Protein AF-A0A800IGL8-F1 (afdb_monomer)

Secondary structure (DSSP, 8-state):
---HHHHHHH-TT--HHHHHHH-GGGHHHHHHHHHHTTSSSSS--S-TTSTT--HHHHHHHHHHTTTEEEEEE-SSS-EEEEESTTPPPTTGGGS---GGGGSPPPP---GGGTTSTT-

Mean predicted aligned error: 9.69 Å

Sequence (119 aa):
MIDLLALIDQSPDASVAEFLLLKPGHLGIVSRIATMAQTQYGEIRANLLHKDVLPMHLLRCKLAFFGVSKFDPKSALWVRNTMFQGAPVLSDLKGEFNDDWYFPVAPVLPATLQ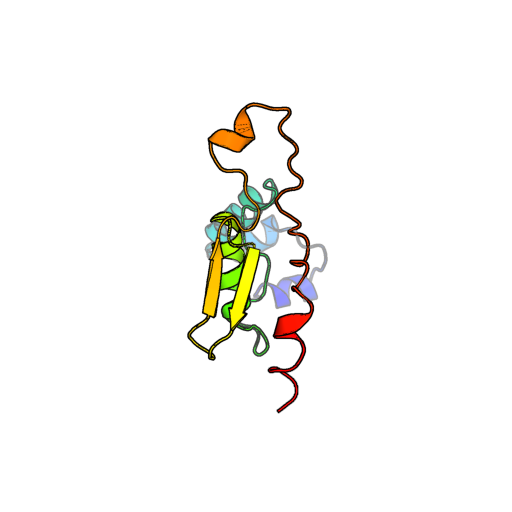AEEQE

Radius of gyration: 24.1 Å; Cα contacts (8 Å, |Δi|>4): 63; chains: 1; bounding box: 46×44×65 Å

Solvent-accessible surface area (backbone atoms only — not comparable to full-atom values): 7863 Å² total; per-residue (Å²): 132,86,50,74,66,59,43,39,76,76,35,76,84,62,47,71,66,62,50,36,73,80,39,58,89,46,48,68,61,52,53,50,51,61,62,35,68,81,43,98,74,66,64,86,90,67,72,81,82,45,92,85,57,58,71,64,57,60,52,49,58,60,40,41,79,70,40,38,79,45,77,48,78,76,52,100,89,41,67,46,73,40,60,54,55,59,53,77,54,83,81,60,66,76,56,86,87,72,89,60,30,83,64,63,75,81,81,84,74,62,81,83,64,70,75,71,78,81,118

Foldseek 3Di:
DQAPVNCCVVPVPDDPVNRCVVPVVCVVVVVQCVVQVVDPPSDDPDPCPDPPDQVVVVVVVVCVVVQWLDWDDPDSPDIDTDGQQQPDDPVRVPDDDDPCSSDDDDDDDDPVPPVPVPD

pLDDT: mean 84.08, std 12.44, range [32.53, 96.69]

Structure (mmCIF, N/CA/C/O backbone):
data_AF-A0A800IGL8-F1
#
_entry.id   AF-A0A800IGL8-F1
#
loop_
_atom_site.group_PDB
_atom_site.id
_atom_site.type_symbol
_atom_site.label_atom_id
_atom_site.label_alt_id
_atom_site.label_comp_id
_atom_site.label_asym_id
_atom_site.label_entity_id
_atom_site.label_seq_id
_atom_site.pdbx_PDB_ins_code
_atom_site.Cartn_x
_atom_site.Cartn_y
_atom_site.Cartn_z
_atom_site.occupancy
_atom_site.B_iso_or_equiv
_atom_site.auth_seq_id
_atom_site.auth_comp_id
_atom_site.auth_asym_id
_atom_site.auth_atom_id
_atom_site.pdbx_PDB_model_num
ATOM 1 N N . MET A 1 1 ? -14.839 -7.937 27.189 1.00 61.03 1 MET A N 1
ATOM 2 C CA . MET A 1 1 ? -14.397 -6.572 26.827 1.00 61.03 1 MET A CA 1
ATOM 3 C C . MET A 1 1 ? -14.780 -6.375 25.365 1.00 61.03 1 MET A C 1
ATOM 5 O O . MET A 1 1 ? -14.261 -7.128 24.560 1.00 61.03 1 MET A O 1
ATOM 9 N N . ILE A 1 2 ? -15.718 -5.479 25.036 1.00 76.12 2 ILE A N 1
ATOM 10 C CA . ILE A 1 2 ? -16.232 -5.291 23.658 1.00 76.12 2 ILE A CA 1
ATOM 11 C C . ILE A 1 2 ? -15.075 -4.841 22.759 1.00 76.12 2 ILE A C 1
ATOM 13 O O . ILE A 1 2 ? -14.382 -3.898 23.125 1.00 76.12 2 ILE A O 1
ATOM 17 N N . ASP A 1 3 ? -14.795 -5.538 21.662 1.00 88.50 3 ASP A N 1
ATOM 18 C CA . ASP A 1 3 ? -13.829 -5.123 20.637 1.00 88.50 3 ASP A CA 1
ATOM 19 C C . ASP A 1 3 ? -14.548 -4.476 19.438 1.00 88.50 3 ASP A C 1
ATOM 21 O O . ASP A 1 3 ? -15.751 -4.224 19.500 1.00 88.50 3 ASP A O 1
ATOM 25 N N . LEU A 1 4 ? -13.811 -4.132 18.375 1.00 90.88 4 LEU A N 1
ATOM 26 C CA . LEU A 1 4 ? -14.387 -3.449 17.211 1.00 90.88 4 LEU A CA 1
ATOM 27 C C . LEU A 1 4 ? -15.505 -4.270 16.549 1.00 90.88 4 LEU A C 1
ATOM 29 O O . LEU A 1 4 ? -16.524 -3.699 16.177 1.00 90.88 4 LEU A O 1
ATOM 33 N N . LEU A 1 5 ? -15.328 -5.589 16.429 1.00 92.38 5 LEU A N 1
ATOM 34 C CA . LEU A 1 5 ? -16.322 -6.468 15.809 1.00 92.38 5 LEU A CA 1
ATOM 35 C C . LEU A 1 5 ? -17.593 -6.516 16.656 1.00 92.38 5 LEU A C 1
ATOM 37 O O . LEU A 1 5 ? -18.682 -6.284 16.145 1.00 92.38 5 LEU A O 1
ATOM 41 N N . ALA A 1 6 ? -17.444 -6.701 17.968 1.00 93.12 6 ALA A N 1
ATOM 42 C CA . ALA A 1 6 ? -18.579 -6.714 18.882 1.00 93.12 6 ALA A CA 1
ATOM 43 C C . ALA A 1 6 ? -19.338 -5.372 18.927 1.00 93.12 6 ALA A C 1
ATOM 45 O O . ALA A 1 6 ? -20.544 -5.374 19.167 1.00 93.12 6 ALA A O 1
ATOM 46 N N . LEU A 1 7 ? -18.655 -4.236 18.723 1.00 93.62 7 LEU A N 1
ATOM 47 C CA . LEU A 1 7 ? -19.304 -2.925 18.625 1.00 93.62 7 LEU A CA 1
ATOM 48 C C . LEU A 1 7 ? -20.120 -2.797 17.333 1.00 93.62 7 LEU A C 1
ATOM 50 O O . LEU A 1 7 ? -21.263 -2.357 17.396 1.00 93.62 7 LEU A O 1
ATOM 54 N N . ILE A 1 8 ? -19.551 -3.201 16.193 1.00 94.50 8 ILE A N 1
ATOM 55 C CA . ILE A 1 8 ? -20.225 -3.147 14.887 1.00 94.50 8 ILE A CA 1
ATOM 56 C C . ILE A 1 8 ? -21.458 -4.061 14.869 1.00 94.50 8 ILE A C 1
ATOM 58 O O . ILE A 1 8 ? -22.497 -3.658 14.358 1.00 94.50 8 ILE A O 1
ATOM 62 N N . ASP A 1 9 ? -21.382 -5.249 15.475 1.00 95.31 9 ASP A N 1
ATOM 63 C CA . ASP A 1 9 ? -22.528 -6.167 15.564 1.00 95.31 9 ASP A CA 1
ATOM 64 C C . ASP A 1 9 ? -23.685 -5.589 16.399 1.00 95.31 9 ASP A C 1
ATOM 66 O O . ASP A 1 9 ? -24.854 -5.838 16.106 1.00 95.31 9 ASP A O 1
ATOM 70 N N . GLN A 1 10 ? -23.376 -4.824 17.452 1.00 93.94 10 GLN A N 1
ATOM 71 C CA . GLN A 1 10 ? -24.382 -4.222 18.337 1.00 93.94 10 GLN A CA 1
ATOM 72 C C . GLN A 1 10 ? -24.946 -2.912 17.788 1.00 93.94 10 GLN A C 1
ATOM 74 O O . GLN A 1 10 ? -26.125 -2.618 17.977 1.00 93.94 10 GLN A O 1
ATOM 79 N N . SER A 1 11 ? -24.098 -2.111 17.149 1.00 94.25 11 SER A N 1
ATOM 80 C CA . SER A 1 11 ? -24.443 -0.808 16.600 1.00 94.25 11 SER A CA 1
ATOM 81 C C . SER A 1 11 ? -23.685 -0.612 15.286 1.00 94.25 11 SER A C 1
ATOM 83 O O . SER A 1 11 ? -22.586 -0.052 15.289 1.00 94.25 11 SER A O 1
ATOM 85 N N . PRO A 1 12 ? -24.257 -1.061 14.155 1.00 93.31 12 PRO A N 1
ATOM 86 C CA . PRO A 1 12 ? -23.615 -0.966 12.842 1.00 93.31 12 PRO A CA 1
ATOM 87 C C . PRO A 1 12 ? -23.274 0.471 12.431 1.00 93.31 12 PRO A C 1
ATOM 89 O O . PRO A 1 12 ? -22.304 0.693 11.711 1.00 93.31 12 PRO A O 1
ATOM 92 N N . ASP A 1 13 ? -24.042 1.440 12.937 1.00 95.75 13 ASP A N 1
ATOM 93 C CA . ASP A 1 13 ? -23.867 2.873 12.683 1.00 95.75 13 ASP A CA 1
ATOM 94 C C . ASP A 1 13 ? -22.970 3.566 13.725 1.00 95.75 13 ASP A C 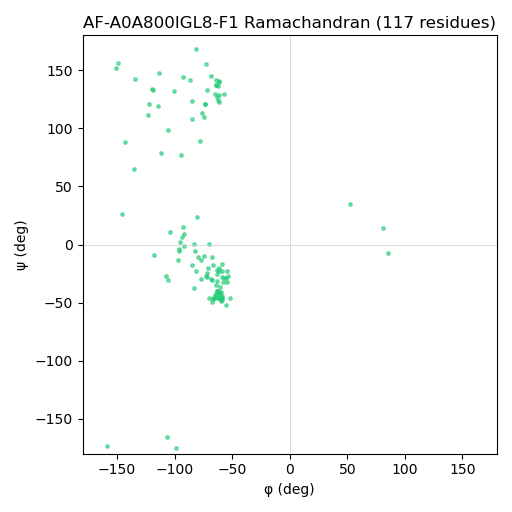1
ATOM 96 O O . ASP A 1 13 ? -22.885 4.795 13.752 1.00 95.75 13 ASP A O 1
ATOM 100 N N . ALA A 1 14 ? -22.308 2.801 14.604 1.00 95.12 14 ALA A N 1
ATOM 101 C CA . ALA A 1 14 ? -21.405 3.362 15.600 1.00 95.12 14 ALA A CA 1
ATOM 102 C C . ALA A 1 14 ? -20.307 4.197 14.933 1.00 95.12 14 ALA A C 1
ATOM 104 O O . ALA A 1 14 ? -19.585 3.763 14.032 1.00 95.12 14 ALA A O 1
ATOM 105 N N . SER A 1 15 ? -20.146 5.414 15.431 1.00 95.69 15 SER A N 1
ATOM 106 C CA . SER A 1 15 ? -19.106 6.324 14.997 1.00 95.69 15 SER A CA 1
ATOM 107 C C . SER A 1 15 ? -17.729 5.884 15.498 1.00 95.69 15 SER A C 1
ATOM 109 O O . SER A 1 15 ? -17.557 5.260 16.550 1.00 95.69 15 SER A O 1
ATOM 111 N N . VAL A 1 16 ? -16.693 6.314 14.776 1.00 94.62 16 VAL A N 1
ATOM 112 C CA . VAL A 1 16 ? -15.298 6.144 15.207 1.00 94.62 16 VAL A CA 1
ATOM 113 C C . VAL A 1 16 ? -15.052 6.798 16.577 1.00 94.62 16 VAL A C 1
ATOM 115 O O . VAL A 1 16 ? -14.256 6.292 17.366 1.00 94.62 16 VAL A O 1
ATOM 118 N N . ALA A 1 17 ? -15.752 7.895 16.887 1.00 95.00 17 ALA A N 1
ATOM 119 C CA . ALA A 1 17 ? -15.661 8.566 18.181 1.00 95.00 17 ALA A CA 1
ATOM 120 C C . ALA A 1 17 ? -16.178 7.679 19.326 1.00 95.00 17 ALA A C 1
ATOM 122 O O . ALA A 1 17 ? -15.494 7.536 20.338 1.00 95.00 17 ALA A O 1
ATOM 123 N N . GLU A 1 18 ? -17.332 7.032 19.151 1.00 94.75 18 GLU A N 1
ATOM 124 C CA . GLU A 1 18 ? -17.890 6.092 20.135 1.00 94.75 18 GLU A CA 1
ATOM 125 C C . GLU A 1 18 ? -16.962 4.894 20.360 1.00 94.75 18 GLU A C 1
ATOM 127 O O . GLU A 1 18 ? -16.699 4.519 21.505 1.00 94.75 18 GLU A O 1
ATOM 132 N N . PHE A 1 19 ? -16.375 4.347 19.289 1.00 95.19 19 PHE A N 1
ATOM 133 C CA . PHE A 1 19 ? -15.362 3.297 19.413 1.00 95.19 19 PHE A CA 1
ATOM 134 C C . PHE A 1 19 ? -14.152 3.755 20.240 1.00 95.19 19 PHE A C 1
ATOM 136 O O . PHE A 1 19 ? -13.699 3.042 21.137 1.00 95.19 19 PHE A O 1
ATOM 143 N N . LEU A 1 20 ? -13.631 4.956 19.972 1.00 95.50 20 LEU A N 1
ATOM 144 C CA . LEU A 1 20 ? -12.458 5.495 20.662 1.00 95.50 20 LEU A CA 1
ATOM 145 C C . LEU A 1 20 ? -12.719 5.831 22.136 1.00 95.50 20 LEU A C 1
ATOM 147 O O . LEU A 1 20 ? -11.796 5.702 22.939 1.00 95.50 20 LEU A O 1
ATOM 151 N N . LEU A 1 21 ? -13.950 6.196 22.511 1.00 94.56 21 LEU A N 1
ATOM 152 C CA . LEU A 1 21 ? -14.340 6.365 23.917 1.00 94.56 21 LEU A CA 1
ATOM 153 C C . LEU A 1 21 ? -14.245 5.044 24.691 1.00 94.56 21 LEU A C 1
ATOM 155 O O . LEU A 1 21 ? -13.767 5.021 25.824 1.00 94.56 21 LEU A O 1
ATOM 159 N N . LEU A 1 22 ? -14.648 3.934 24.069 1.00 93.62 22 LEU A N 1
ATOM 160 C CA . LEU A 1 22 ? -14.552 2.596 24.660 1.00 93.62 22 LEU A CA 1
ATOM 161 C C . LEU A 1 22 ? -13.122 2.030 24.604 1.00 93.62 22 LEU A C 1
ATOM 163 O O . LEU A 1 22 ? -12.738 1.213 25.446 1.00 93.62 22 LEU A O 1
ATOM 167 N N . LYS A 1 23 ? -12.336 2.426 23.593 1.00 93.62 23 LYS A N 1
ATOM 168 C CA . LYS A 1 23 ? -11.009 1.874 23.274 1.00 93.62 23 LYS A CA 1
ATOM 169 C C . LYS A 1 23 ? -9.968 2.956 22.953 1.00 93.62 23 LYS A C 1
ATOM 171 O O . LYS A 1 23 ? -9.386 2.937 21.862 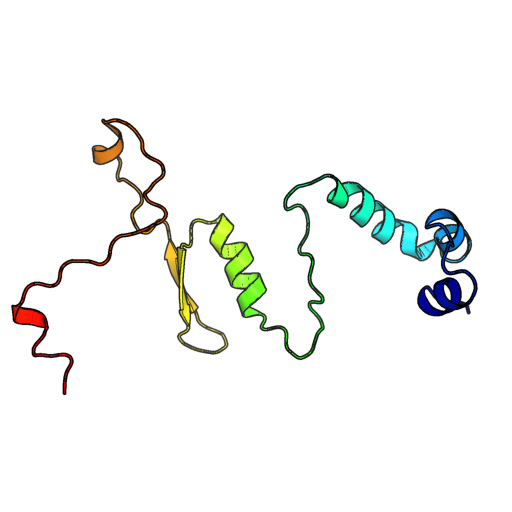1.00 93.62 23 LYS A O 1
ATOM 176 N N . PRO A 1 24 ? -9.605 3.818 23.921 1.00 94.81 24 PRO A N 1
ATOM 177 C CA . PRO A 1 24 ? -8.673 4.926 23.687 1.00 94.81 24 PRO A CA 1
ATOM 178 C C . PRO A 1 24 ? -7.275 4.470 23.237 1.00 94.81 24 PRO A C 1
ATOM 180 O O . PRO A 1 24 ? -6.574 5.207 22.550 1.00 94.81 24 PRO A O 1
ATOM 183 N N . GLY A 1 25 ? -6.878 3.224 23.530 1.00 95.69 25 GLY A N 1
ATOM 184 C CA . GLY A 1 25 ? -5.617 2.645 23.048 1.00 95.69 25 GLY A CA 1
ATOM 185 C C . GLY A 1 25 ? -5.470 2.593 21.518 1.00 95.69 25 GLY A C 1
ATOM 186 O O . GLY A 1 25 ? -4.354 2.469 21.025 1.00 95.69 25 GLY A O 1
ATOM 187 N N . HIS A 1 26 ? -6.562 2.732 20.756 1.00 95.50 26 HIS A N 1
ATOM 188 C CA . HIS A 1 26 ? -6.530 2.751 19.289 1.00 95.50 26 HIS A CA 1
ATOM 189 C C . HIS A 1 26 ? -6.395 4.161 18.694 1.00 95.50 26 HIS A C 1
ATOM 191 O O . HIS A 1 26 ? -6.295 4.283 17.473 1.00 95.50 26 HIS A O 1
ATOM 197 N N . LEU A 1 27 ? -6.341 5.217 19.521 1.00 95.94 27 LEU A N 1
ATOM 198 C CA . LEU A 1 27 ? -6.258 6.611 19.062 1.00 95.94 27 LEU A CA 1
ATOM 199 C C . LEU A 1 27 ? -5.128 6.832 18.051 1.00 95.94 27 LEU A C 1
ATOM 201 O O . LEU A 1 27 ? -5.356 7.424 17.002 1.00 95.94 27 LEU A O 1
ATOM 205 N N . GLY A 1 28 ? -3.924 6.316 18.318 1.00 96.69 28 GLY A N 1
ATOM 206 C CA . GLY A 1 28 ? -2.785 6.488 17.410 1.00 96.69 28 GLY A CA 1
ATOM 207 C C . GLY A 1 28 ? -3.004 5.852 16.033 1.00 96.69 28 GLY A C 1
ATOM 208 O O . GLY A 1 28 ? -2.673 6.453 15.011 1.00 96.69 28 GLY A O 1
ATOM 209 N N . ILE A 1 29 ? -3.609 4.661 15.999 1.00 94.38 29 ILE A N 1
ATOM 210 C CA . ILE A 1 29 ? -3.908 3.937 14.756 1.00 94.38 29 ILE A CA 1
ATOM 211 C C . ILE A 1 29 ? -4.970 4.693 13.956 1.00 94.38 29 ILE A C 1
ATOM 213 O O . ILE A 1 29 ? -4.768 4.960 12.772 1.00 94.38 29 ILE A O 1
ATOM 217 N N . VAL A 1 30 ? -6.071 5.079 14.606 1.00 95.38 30 VAL A N 1
ATOM 218 C CA . VAL A 1 30 ? -7.175 5.798 13.957 1.00 95.38 30 VAL A CA 1
ATOM 219 C C . VAL A 1 30 ? -6.713 7.154 13.425 1.00 95.38 30 VAL A C 1
ATOM 221 O O . VAL A 1 30 ? -6.991 7.472 12.271 1.00 95.38 30 VAL A O 1
ATOM 224 N N . SER A 1 31 ? -5.952 7.921 14.212 1.00 94.88 31 SER A N 1
ATOM 225 C CA . SER A 1 31 ? -5.395 9.204 13.770 1.00 94.88 31 SER A CA 1
ATOM 226 C C . SER A 1 31 ? -4.505 9.039 12.542 1.00 94.88 31 SER A C 1
ATOM 228 O O . SER A 1 31 ? -4.662 9.778 11.574 1.00 94.88 31 SER A O 1
ATOM 230 N N . ARG A 1 32 ? -3.623 8.027 12.525 1.00 94.44 32 ARG A N 1
ATOM 231 C CA . ARG A 1 32 ? -2.784 7.734 11.356 1.00 94.44 32 ARG A CA 1
ATOM 232 C C . ARG A 1 32 ? -3.632 7.446 10.114 1.00 94.44 32 ARG A C 1
ATOM 234 O O . ARG A 1 32 ? -3.345 8.010 9.062 1.00 94.44 32 ARG A O 1
ATOM 241 N N . ILE A 1 33 ? -4.652 6.590 10.227 1.00 92.50 33 ILE A N 1
ATOM 242 C CA . ILE A 1 33 ? -5.550 6.253 9.109 1.00 92.50 33 ILE A CA 1
ATOM 243 C C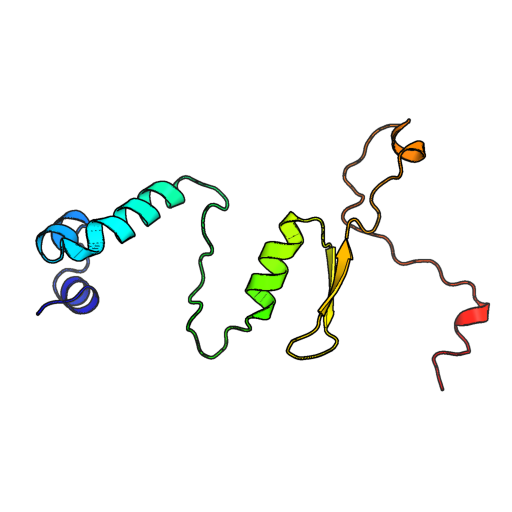 . ILE A 1 33 ? -6.253 7.513 8.597 1.00 92.50 33 ILE A C 1
ATOM 245 O O . ILE A 1 33 ? -6.224 7.783 7.399 1.00 92.50 33 ILE A O 1
ATOM 249 N N . ALA A 1 34 ? -6.829 8.321 9.492 1.00 92.75 34 ALA A N 1
ATOM 250 C CA . ALA A 1 34 ? -7.531 9.548 9.125 1.00 92.75 34 ALA A CA 1
ATOM 251 C C . ALA A 1 34 ? -6.615 10.555 8.408 1.00 92.75 34 ALA A C 1
ATOM 253 O O . ALA A 1 34 ? -7.015 11.148 7.407 1.00 92.75 34 ALA A O 1
ATOM 254 N N . THR A 1 35 ? -5.370 10.719 8.872 1.00 94.12 35 THR A N 1
ATOM 255 C CA . THR A 1 35 ? -4.383 11.586 8.213 1.00 94.12 35 THR A CA 1
ATOM 256 C C . THR A 1 35 ? -3.974 11.042 6.842 1.00 94.12 35 THR A C 1
ATOM 258 O O . THR A 1 35 ? -3.942 11.790 5.867 1.00 94.12 35 THR A O 1
ATOM 261 N N . MET A 1 36 ? -3.680 9.743 6.731 1.00 94.81 36 MET A N 1
ATOM 262 C CA . MET A 1 36 ? -3.240 9.133 5.469 1.00 94.81 36 MET A CA 1
ATOM 263 C C . MET A 1 36 ? -4.364 9.009 4.439 1.00 94.81 36 MET A C 1
ATOM 265 O O . MET A 1 36 ? -4.087 9.025 3.240 1.00 94.81 36 MET A O 1
ATOM 269 N N . ALA A 1 37 ? -5.628 8.962 4.866 1.00 91.19 37 ALA A N 1
ATOM 270 C CA . ALA A 1 37 ? -6.784 8.900 3.974 1.00 91.19 37 ALA A CA 1
ATOM 271 C C . ALA A 1 37 ? -6.878 10.087 3.000 1.00 91.19 37 ALA A C 1
ATOM 273 O O . ALA A 1 37 ? -7.479 9.944 1.939 1.00 91.19 37 ALA A O 1
ATOM 274 N N . GLN A 1 38 ? -6.251 11.222 3.326 1.00 91.88 38 GLN A N 1
ATOM 275 C CA . GLN A 1 38 ? -6.207 12.419 2.480 1.00 91.88 38 GLN A CA 1
ATOM 276 C C . GLN A 1 38 ? -5.116 12.368 1.394 1.00 91.88 38 GLN A C 1
ATOM 278 O O . GLN A 1 38 ? -4.951 13.320 0.636 1.00 91.88 38 GLN A O 1
ATOM 283 N N . THR A 1 39 ? -4.347 11.281 1.313 1.00 92.88 39 THR A N 1
ATOM 284 C CA . THR A 1 39 ? -3.210 11.146 0.392 1.00 92.88 39 THR A CA 1
ATOM 285 C C . THR A 1 39 ? -3.470 10.072 -0.668 1.00 92.88 39 THR A C 1
ATOM 287 O O . THR A 1 39 ? -4.114 9.061 -0.395 1.00 92.88 39 THR A O 1
ATOM 290 N N . GLN A 1 40 ? -2.934 10.259 -1.880 1.00 87.44 40 GLN A N 1
ATOM 291 C CA . GLN A 1 40 ? -3.175 9.341 -3.005 1.00 87.44 40 GLN A CA 1
ATOM 292 C C . GLN A 1 40 ? -2.442 7.990 -2.860 1.00 87.44 40 GLN A C 1
ATOM 294 O O . GLN A 1 40 ? -2.930 6.979 -3.352 1.00 87.44 40 GLN A O 1
ATOM 299 N N . TYR A 1 41 ? -1.310 7.950 -2.144 1.00 85.44 41 TYR A N 1
ATOM 300 C CA . TYR A 1 41 ? -0.485 6.745 -1.945 1.00 85.44 41 TYR A CA 1
ATOM 301 C C . TYR A 1 41 ? 0.180 6.683 -0.552 1.00 85.44 41 TYR A C 1
ATOM 303 O O . TYR A 1 41 ? 1.246 6.091 -0.401 1.00 85.44 41 TYR A O 1
ATOM 311 N N . GLY A 1 42 ? -0.391 7.321 0.479 1.00 87.81 42 GLY A N 1
ATOM 312 C CA . GLY A 1 42 ? 0.280 7.461 1.785 1.00 87.81 42 GLY A CA 1
ATOM 313 C C . GLY A 1 42 ? 0.324 6.200 2.644 1.00 87.81 42 GLY A C 1
ATOM 314 O O . GLY A 1 42 ? 1.049 6.160 3.637 1.00 87.81 42 GLY A O 1
ATOM 315 N N . GLU A 1 43 ? -0.403 5.145 2.276 1.00 88.75 43 GLU A N 1
ATOM 316 C CA . GLU A 1 43 ? -0.259 3.850 2.931 1.00 88.75 43 GLU A CA 1
ATOM 317 C C . GLU A 1 43 ? -0.540 2.668 2.006 1.00 88.75 43 GLU A C 1
ATOM 319 O O . GLU A 1 43 ? -1.286 2.759 1.030 1.00 88.75 43 GLU A O 1
ATOM 324 N N . ILE A 1 44 ? 0.034 1.521 2.365 1.00 88.31 44 ILE A N 1
ATOM 325 C CA . ILE A 1 44 ? -0.277 0.247 1.726 1.00 88.31 44 ILE A CA 1
ATOM 326 C C . ILE A 1 44 ? -1.633 -0.236 2.247 1.00 88.31 44 ILE A C 1
ATOM 328 O O . ILE A 1 44 ? -1.763 -0.598 3.415 1.00 88.31 44 ILE A O 1
ATOM 332 N N . ARG A 1 45 ? -2.636 -0.284 1.366 1.00 86.12 45 ARG A N 1
ATOM 333 C CA . ARG A 1 45 ? -3.987 -0.774 1.674 1.00 86.12 45 ARG A CA 1
ATOM 334 C C . ARG A 1 45 ? -4.135 -2.251 1.314 1.00 86.12 45 ARG A C 1
ATOM 336 O O . ARG A 1 45 ? -4.707 -2.593 0.285 1.00 86.12 45 ARG A O 1
ATOM 343 N N . ALA A 1 46 ? -3.586 -3.126 2.152 1.00 86.75 46 ALA A N 1
ATOM 344 C CA . ALA A 1 46 ? -3.710 -4.575 2.004 1.00 86.75 46 ALA A CA 1
ATOM 345 C C . ALA A 1 46 ? -3.643 -5.282 3.366 1.00 86.75 46 ALA A C 1
ATOM 347 O O . ALA A 1 46 ? -2.980 -4.808 4.289 1.00 86.75 46 ALA A O 1
ATOM 348 N N . ASN A 1 47 ? -4.283 -6.448 3.484 1.00 89.50 47 ASN A N 1
ATOM 349 C CA . ASN A 1 47 ? -4.098 -7.319 4.642 1.00 89.50 47 ASN A CA 1
ATOM 350 C C . ASN A 1 47 ? -2.775 -8.076 4.495 1.00 89.50 47 ASN A C 1
ATOM 352 O O . ASN A 1 47 ? -2.759 -9.167 3.944 1.00 89.50 47 ASN A O 1
ATOM 356 N N . LEU A 1 48 ? -1.676 -7.508 4.987 1.00 90.06 48 LEU A N 1
ATOM 357 C CA . LEU A 1 48 ? -0.335 -8.089 4.830 1.00 90.06 48 LEU A CA 1
ATOM 358 C C . LEU A 1 48 ? -0.119 -9.401 5.599 1.00 90.06 48 LEU A C 1
ATOM 360 O O . LEU A 1 48 ? 0.889 -10.066 5.385 1.00 90.06 48 LEU A O 1
ATOM 364 N N . LEU A 1 49 ? -1.052 -9.767 6.480 1.00 90.31 49 LEU A N 1
ATOM 365 C CA . LEU A 1 49 ? -1.029 -11.009 7.252 1.00 90.31 49 LEU A CA 1
ATOM 366 C C . LEU A 1 49 ? -1.873 -12.118 6.610 1.00 90.31 49 LEU A C 1
ATOM 368 O O . LEU A 1 49 ? -1.922 -13.229 7.133 1.00 90.31 49 LEU A O 1
ATOM 372 N N . HIS A 1 50 ? -2.570 -11.835 5.505 1.00 93.62 50 HIS A N 1
ATOM 373 C CA . HIS A 1 50 ? -3.373 -12.846 4.831 1.00 93.62 50 HIS A CA 1
ATOM 374 C C . HIS A 1 50 ? -2.479 -13.969 4.291 1.00 93.62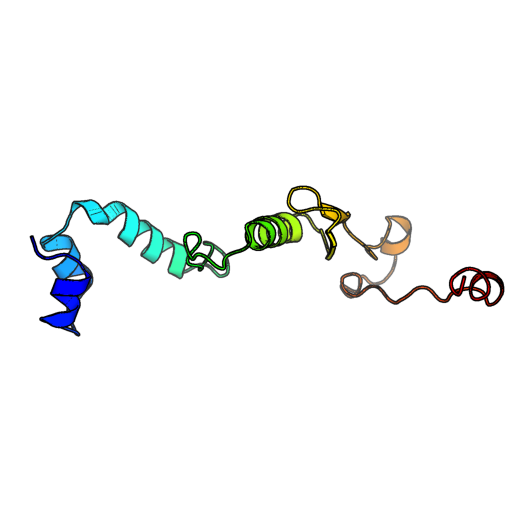 50 HIS A C 1
ATOM 376 O O . HIS A 1 50 ? -1.438 -13.708 3.692 1.00 93.62 50 HIS A O 1
ATOM 382 N N . LYS A 1 51 ? -2.918 -15.220 4.455 1.00 92.75 51 LYS A N 1
ATOM 383 C CA . LYS A 1 51 ? -2.158 -16.428 4.078 1.00 92.75 51 LYS A CA 1
ATOM 384 C C . LYS A 1 51 ? -1.699 -16.458 2.613 1.00 92.75 51 LYS A C 1
ATOM 386 O O . LYS A 1 51 ? -0.669 -17.045 2.311 1.00 92.75 51 LYS A O 1
ATOM 391 N N . ASP A 1 52 ? -2.455 -15.811 1.729 1.00 90.81 52 ASP A N 1
ATOM 392 C CA . ASP A 1 52 ? -2.202 -15.803 0.284 1.00 90.81 52 ASP A CA 1
ATOM 393 C C . ASP A 1 52 ? -1.400 -14.568 -0.175 1.00 90.81 52 ASP A C 1
ATOM 395 O O . ASP A 1 52 ? -1.144 -14.391 -1.366 1.00 90.81 52 ASP A O 1
ATOM 399 N N . VAL A 1 53 ? -0.996 -13.682 0.745 1.00 87.81 53 VAL A N 1
ATOM 400 C CA . VAL A 1 53 ? -0.147 -12.535 0.400 1.00 87.81 53 VAL A CA 1
ATOM 401 C C . VAL A 1 53 ? 1.265 -13.013 0.123 1.00 87.81 53 VAL A C 1
ATOM 403 O O . VAL A 1 53 ? 1.951 -13.537 0.997 1.00 87.81 53 VAL A O 1
ATOM 406 N N . LEU A 1 54 ? 1.746 -12.737 -1.086 1.00 83.75 54 LEU A N 1
ATOM 407 C CA . LEU A 1 54 ? 3.149 -12.925 -1.427 1.00 83.75 54 LEU A CA 1
ATOM 408 C C . LEU A 1 54 ? 3.949 -11.677 -1.013 1.00 83.75 54 LEU A C 1
ATOM 410 O O . LEU A 1 54 ? 3.671 -10.588 -1.532 1.00 83.75 54 LEU A O 1
ATOM 414 N N . PRO A 1 55 ? 4.997 -11.796 -0.172 1.00 83.06 55 PRO A N 1
ATOM 415 C CA . PRO A 1 55 ? 5.860 -10.667 0.203 1.00 83.06 55 PRO A CA 1
ATOM 416 C C . PRO A 1 55 ? 6.441 -9.909 -1.001 1.00 83.06 55 PRO A C 1
ATOM 418 O O . PRO A 1 55 ? 6.690 -8.704 -0.942 1.00 83.06 55 PRO A O 1
ATOM 421 N N . MET A 1 56 ? 6.590 -10.601 -2.134 1.00 82.69 56 MET A N 1
ATOM 422 C CA . MET A 1 56 ? 7.027 -10.022 -3.402 1.00 82.69 56 MET A CA 1
ATOM 423 C C . MET A 1 56 ? 6.131 -8.870 -3.885 1.00 82.69 56 MET A C 1
ATOM 425 O O . MET A 1 56 ? 6.631 -7.972 -4.555 1.00 82.69 56 MET A O 1
ATOM 429 N N . HIS A 1 57 ? 4.836 -8.834 -3.549 1.00 85.19 57 HIS A N 1
ATOM 430 C CA . HIS A 1 57 ? 3.963 -7.710 -3.916 1.00 85.19 57 HIS A CA 1
ATOM 431 C C . HIS A 1 57 ? 4.400 -6.397 -3.258 1.00 85.19 57 HIS A C 1
ATOM 433 O O . HIS A 1 57 ? 4.461 -5.368 -3.931 1.00 85.19 57 HIS A O 1
ATOM 439 N N . LEU A 1 58 ? 4.770 -6.437 -1.975 1.00 88.12 58 LEU A N 1
ATOM 440 C CA . LEU A 1 58 ? 5.289 -5.269 -1.260 1.00 88.12 58 LEU A CA 1
ATOM 441 C C . LEU A 1 58 ? 6.623 -4.809 -1.835 1.00 88.12 58 LEU A C 1
ATOM 443 O O . LEU A 1 58 ? 6.836 -3.613 -2.034 1.00 88.12 58 LEU A O 1
ATOM 447 N N . LEU A 1 59 ? 7.506 -5.765 -2.130 1.00 86.06 59 LEU A N 1
ATOM 448 C CA . LEU A 1 59 ? 8.805 -5.473 -2.720 1.00 86.06 59 LEU A CA 1
ATOM 449 C C . LEU A 1 59 ? 8.648 -4.812 -4.095 1.00 86.06 59 LEU A C 1
ATOM 451 O O . LEU A 1 59 ? 9.274 -3.785 -4.345 1.00 86.06 59 LEU A O 1
ATOM 455 N N . ARG A 1 60 ? 7.776 -5.351 -4.957 1.00 86.75 60 ARG A N 1
ATOM 456 C CA . ARG A 1 60 ? 7.474 -4.767 -6.271 1.00 86.75 60 ARG A CA 1
ATOM 457 C C . ARG A 1 60 ? 6.898 -3.362 -6.159 1.00 86.75 60 ARG A C 1
ATOM 459 O O . ARG A 1 60 ? 7.391 -2.469 -6.835 1.00 86.75 60 ARG A O 1
ATOM 466 N N . CYS A 1 61 ? 5.922 -3.160 -5.273 1.00 88.62 61 CYS A N 1
ATOM 467 C CA . CYS A 1 61 ? 5.343 -1.843 -5.005 1.00 88.62 61 CYS A CA 1
ATOM 468 C C . CYS A 1 61 ? 6.429 -0.831 -4.610 1.00 88.62 61 CYS A C 1
ATOM 470 O O . CYS A 1 61 ? 6.572 0.205 -5.250 1.00 88.62 61 CYS A O 1
ATOM 472 N N . LYS A 1 62 ? 7.272 -1.174 -3.628 1.00 89.94 62 LYS A N 1
ATOM 473 C CA . LYS A 1 62 ? 8.374 -0.311 -3.181 1.00 89.94 62 LYS A CA 1
ATOM 474 C C . LYS A 1 62 ? 9.360 0.002 -4.309 1.00 89.94 62 LYS A C 1
ATOM 476 O O . LYS A 1 62 ? 9.786 1.141 -4.452 1.00 89.94 62 LYS A O 1
ATOM 481 N N . LEU A 1 63 ? 9.749 -1.008 -5.081 1.00 90.19 63 LEU A N 1
ATOM 482 C CA . LEU A 1 63 ? 10.744 -0.879 -6.143 1.00 90.19 63 LEU A CA 1
ATOM 483 C C . LEU A 1 63 ? 10.236 -0.100 -7.362 1.00 90.19 63 LEU A C 1
ATOM 485 O O . LEU A 1 63 ? 11.039 0.554 -8.022 1.00 90.19 63 LEU A O 1
ATOM 489 N N . ALA A 1 64 ? 8.929 -0.109 -7.629 1.00 87.94 64 ALA A N 1
ATOM 490 C CA . ALA A 1 64 ? 8.333 0.693 -8.694 1.00 87.94 64 ALA A CA 1
ATOM 491 C C . ALA A 1 64 ? 8.555 2.203 -8.476 1.00 87.94 64 ALA A C 1
ATOM 493 O O . ALA A 1 64 ? 8.865 2.913 -9.428 1.00 87.94 64 ALA A O 1
ATOM 494 N N . PHE A 1 65 ? 8.525 2.686 -7.224 1.00 86.25 65 PHE A N 1
ATOM 495 C CA . PHE A 1 65 ? 8.870 4.082 -6.898 1.00 86.25 65 PHE A CA 1
ATOM 496 C C . PHE A 1 65 ? 10.331 4.441 -7.212 1.00 86.25 65 PHE A C 1
ATOM 498 O O . PHE A 1 65 ? 10.647 5.612 -7.392 1.00 86.25 65 PHE A O 1
ATOM 505 N N . PHE A 1 66 ? 11.221 3.448 -7.296 1.00 88.19 66 PHE A N 1
ATOM 506 C CA . PHE A 1 66 ? 12.627 3.631 -7.672 1.00 88.19 66 PHE A CA 1
ATOM 507 C C . PHE A 1 66 ? 12.872 3.441 -9.178 1.00 88.19 66 PHE A C 1
ATOM 509 O O . PHE A 1 66 ? 14.013 3.260 -9.594 1.00 88.19 66 PHE A O 1
ATOM 516 N N . GLY A 1 67 ? 11.816 3.449 -9.998 1.00 88.06 67 GLY A N 1
ATOM 517 C CA . GLY A 1 67 ? 11.930 3.333 -11.451 1.00 88.06 67 GLY A CA 1
ATOM 518 C C . GLY A 1 67 ? 12.100 1.901 -11.960 1.00 88.06 67 GLY A C 1
ATOM 519 O O . GLY A 1 67 ? 12.464 1.715 -13.117 1.00 88.06 67 GLY A O 1
ATOM 520 N N . VAL A 1 68 ? 11.853 0.872 -11.138 1.00 90.75 68 VAL A N 1
ATOM 521 C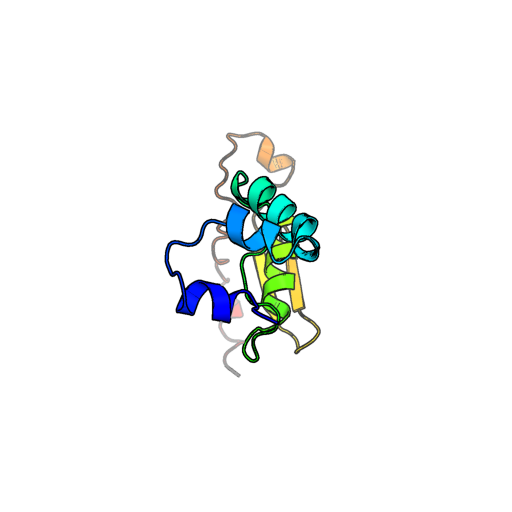 CA . VAL A 1 68 ? 11.818 -0.517 -11.627 1.00 90.75 68 VAL A CA 1
ATOM 522 C C . VAL A 1 68 ? 10.539 -0.754 -12.425 1.00 90.75 68 VAL A C 1
ATOM 524 O O . VAL A 1 68 ? 9.443 -0.648 -11.878 1.00 90.75 68 VAL A O 1
ATOM 527 N N . SER A 1 69 ? 10.682 -1.143 -13.692 1.00 84.19 69 SER A N 1
ATOM 528 C CA . SER A 1 69 ? 9.560 -1.466 -14.586 1.00 84.19 69 SER A CA 1
ATOM 529 C C . SER A 1 69 ? 9.431 -2.966 -14.870 1.00 84.19 69 SER A C 1
ATOM 531 O O . SER A 1 69 ? 8.322 -3.456 -15.080 1.00 84.19 69 SER A O 1
ATOM 533 N N . LYS A 1 70 ? 10.532 -3.728 -14.799 1.00 86.12 70 LYS A N 1
ATOM 534 C CA . LYS A 1 70 ? 10.541 -5.180 -15.037 1.00 86.12 70 LYS A CA 1
ATOM 535 C C . LYS A 1 70 ? 11.025 -5.959 -13.818 1.00 86.12 70 LYS A C 1
ATOM 537 O O . LYS A 1 70 ? 12.058 -5.633 -13.231 1.00 86.12 70 LYS A O 1
ATOM 542 N N . PHE A 1 71 ? 10.287 -7.016 -13.476 1.00 86.62 71 PHE A N 1
ATOM 543 C CA . PHE A 1 71 ? 10.596 -7.943 -12.389 1.00 86.62 71 PHE A CA 1
ATOM 544 C C . PHE A 1 71 ? 10.674 -9.366 -12.933 1.00 86.62 71 PHE A C 1
ATOM 546 O O . PHE A 1 71 ? 9.657 -9.948 -13.299 1.00 86.62 71 PHE A O 1
ATOM 553 N N . ASP A 1 72 ? 11.875 -9.929 -12.939 1.00 86.69 72 ASP A N 1
ATOM 554 C CA . ASP A 1 72 ? 12.144 -11.295 -13.365 1.00 86.69 72 ASP A CA 1
ATOM 555 C C . ASP A 1 72 ? 12.406 -12.159 -12.120 1.00 86.69 72 ASP A C 1
ATOM 557 O O . ASP A 1 72 ? 13.517 -12.129 -11.568 1.00 86.69 72 ASP A O 1
ATOM 561 N N . PRO A 1 73 ? 11.405 -12.910 -11.622 1.00 80.94 73 PRO A N 1
ATOM 562 C CA . PRO A 1 73 ? 11.589 -13.770 -10.462 1.00 80.94 73 PRO A CA 1
ATOM 563 C C . PRO A 1 73 ? 12.610 -14.864 -10.775 1.00 80.94 73 PRO A C 1
ATOM 565 O O . PRO A 1 73 ? 12.497 -15.579 -11.768 1.00 80.94 73 PRO A O 1
ATOM 568 N N . LYS A 1 74 ? 13.632 -14.984 -9.924 1.00 82.38 74 LYS A N 1
ATOM 569 C CA . LYS A 1 74 ? 14.639 -16.052 -10.007 1.00 82.38 74 LYS A CA 1
ATOM 570 C C . LYS A 1 74 ? 14.430 -17.108 -8.926 1.00 82.38 74 LYS A C 1
ATOM 572 O O . LYS A 1 74 ? 14.728 -18.273 -9.157 1.00 82.38 74 LYS A O 1
ATOM 577 N N . SER A 1 75 ? 13.899 -16.722 -7.766 1.00 78.44 75 SER A N 1
ATOM 578 C CA . SER A 1 75 ? 13.474 -17.630 -6.697 1.00 78.44 75 SER A CA 1
ATOM 579 C C . SER A 1 75 ? 12.454 -16.952 -5.771 1.00 78.44 75 SER A C 1
ATOM 581 O O . SER A 1 75 ? 12.034 -15.820 -6.014 1.00 78.44 75 SER A O 1
ATOM 583 N N . ALA A 1 76 ? 12.083 -17.624 -4.676 1.00 69.00 76 ALA A N 1
ATOM 584 C CA . ALA A 1 76 ? 11.207 -17.066 -3.645 1.00 69.00 76 ALA A CA 1
ATOM 585 C C . ALA A 1 76 ? 11.799 -15.836 -2.921 1.00 69.00 76 ALA A C 1
ATOM 587 O O . ALA A 1 76 ? 11.043 -15.011 -2.415 1.00 69.00 76 ALA A O 1
ATOM 588 N N . LEU A 1 77 ? 13.132 -15.703 -2.878 1.00 72.88 77 LEU A N 1
ATOM 589 C CA . LEU A 1 77 ? 13.832 -14.614 -2.175 1.00 72.88 77 LEU A CA 1
ATOM 590 C C . LEU A 1 77 ? 14.672 -13.725 -3.100 1.00 72.88 77 LEU A C 1
ATOM 592 O O . LEU A 1 77 ? 15.168 -12.691 -2.663 1.00 72.88 77 LEU A O 1
ATOM 596 N N . TRP A 1 78 ? 14.832 -14.110 -4.368 1.00 79.06 78 TRP A N 1
ATOM 597 C CA . TRP A 1 78 ? 15.623 -13.369 -5.344 1.00 79.06 78 TRP A CA 1
ATOM 598 C C . TRP A 1 78 ? 14.778 -12.991 -6.553 1.00 79.06 78 TRP A C 1
ATOM 600 O O . TRP A 1 78 ? 14.258 -13.843 -7.276 1.00 79.06 78 TRP A O 1
ATOM 610 N N . VAL A 1 79 ? 14.697 -11.689 -6.801 1.00 81.31 79 VAL A N 1
ATOM 611 C CA . VAL A 1 79 ? 14.106 -11.107 -8.004 1.00 81.31 79 VAL A CA 1
ATOM 612 C C . VAL A 1 79 ? 15.211 -10.335 -8.713 1.00 81.31 79 VAL A C 1
ATOM 614 O O . VAL A 1 79 ? 15.954 -9.599 -8.069 1.00 81.31 79 VAL A O 1
ATOM 617 N N . ARG A 1 80 ? 15.345 -10.527 -10.026 1.00 87.81 80 ARG A N 1
ATOM 618 C CA . ARG A 1 80 ? 16.116 -9.615 -10.871 1.00 87.81 80 ARG A CA 1
ATOM 619 C C . ARG A 1 80 ? 15.184 -8.492 -11.305 1.00 87.81 80 ARG A C 1
ATOM 621 O O . ARG A 1 80 ? 14.015 -8.727 -11.597 1.00 87.81 80 ARG A O 1
ATOM 628 N N . ASN A 1 81 ? 15.703 -7.281 -11.352 1.00 90.81 81 ASN A N 1
ATOM 629 C CA . ASN A 1 81 ? 14.935 -6.084 -11.628 1.00 90.81 81 ASN A CA 1
ATOM 630 C C . ASN A 1 81 ? 15.675 -5.216 -12.643 1.00 90.81 81 ASN A C 1
ATOM 632 O O . ASN A 1 81 ? 16.901 -5.119 -12.613 1.00 90.81 81 ASN A O 1
ATOM 636 N N . THR A 1 82 ? 14.911 -4.586 -13.533 1.00 89.38 82 THR A N 1
ATOM 637 C CA . THR A 1 82 ? 15.421 -3.617 -14.507 1.00 89.38 82 THR A CA 1
ATOM 638 C C . THR A 1 82 ? 14.831 -2.253 -14.184 1.00 89.38 82 THR A C 1
ATOM 640 O O . THR A 1 82 ? 13.611 -2.087 -14.162 1.00 89.38 82 THR A O 1
ATOM 643 N N . MET A 1 83 ? 15.710 -1.298 -13.890 1.00 89.62 83 MET A N 1
ATOM 644 C CA . MET A 1 83 ? 15.356 0.093 -13.613 1.00 89.62 83 MET A CA 1
ATOM 645 C C . MET A 1 83 ? 15.424 0.923 -14.892 1.00 89.62 83 MET A C 1
ATOM 647 O O . MET A 1 83 ? 16.304 0.685 -15.716 1.00 89.62 83 MET A O 1
ATOM 651 N N . PHE A 1 84 ? 14.515 1.892 -15.028 1.00 86.69 84 PHE A N 1
ATOM 652 C CA . PHE A 1 84 ? 14.505 2.899 -16.095 1.00 86.69 84 PHE A CA 1
ATOM 653 C C . PHE A 1 84 ? 14.591 2.299 -17.506 1.00 86.69 84 PHE A C 1
ATOM 655 O O . PHE A 1 84 ? 15.229 2.854 -18.398 1.00 86.69 84 PHE A O 1
ATOM 662 N N . GLN A 1 85 ? 13.971 1.132 -17.716 1.00 86.12 85 GLN A N 1
ATOM 663 C CA . GLN A 1 85 ? 13.964 0.498 -19.030 1.00 86.12 85 GLN A CA 1
ATOM 664 C C . GLN A 1 85 ? 13.264 1.415 -20.035 1.00 86.12 85 GLN A C 1
ATOM 666 O O . GLN A 1 85 ? 12.103 1.748 -19.835 1.00 86.12 85 GLN A O 1
ATOM 671 N N . GLY A 1 86 ? 13.969 1.785 -21.104 1.00 83.56 86 GLY A N 1
ATOM 672 C CA . GLY A 1 86 ? 13.454 2.686 -22.136 1.00 83.56 86 GLY A CA 1
ATOM 673 C C . GLY A 1 86 ? 13.634 4.174 -21.829 1.00 83.56 86 GLY A C 1
ATOM 674 O O . GLY A 1 86 ? 13.383 4.981 -22.718 1.00 83.56 86 GLY A O 1
ATOM 675 N N . ALA A 1 87 ? 14.090 4.547 -20.625 1.00 87.00 87 ALA A N 1
ATOM 676 C CA . ALA A 1 87 ? 14.305 5.949 -20.277 1.00 87.00 87 ALA A CA 1
ATOM 677 C C . ALA A 1 87 ? 15.365 6.596 -21.192 1.00 87.00 87 ALA A C 1
ATOM 679 O O . ALA A 1 87 ? 16.382 5.955 -21.487 1.00 87.00 87 ALA A O 1
ATOM 680 N N . PRO A 1 88 ? 15.154 7.855 -21.619 1.00 84.94 88 PRO A N 1
ATOM 681 C CA . PRO A 1 88 ? 16.076 8.554 -22.506 1.00 84.94 88 PRO A CA 1
ATOM 682 C C . PRO A 1 88 ? 17.435 8.775 -21.838 1.00 84.94 88 PRO A C 1
ATOM 684 O O . PRO A 1 88 ? 17.518 9.111 -20.652 1.00 84.94 88 PRO A O 1
ATOM 687 N N . VAL A 1 89 ? 18.514 8.649 -22.610 1.00 85.06 89 VAL A N 1
ATOM 688 C CA . VAL A 1 89 ? 19.835 9.104 -22.160 1.00 85.06 89 VAL A CA 1
ATOM 689 C C . VAL A 1 89 ? 19.978 10.615 -22.367 1.00 85.06 89 VAL A C 1
ATOM 691 O O . VAL A 1 89 ? 19.186 11.249 -23.060 1.00 85.06 89 VAL A O 1
ATOM 694 N N . LEU A 1 90 ? 21.017 11.228 -21.789 1.00 86.06 90 LEU A N 1
ATOM 695 C CA . LEU A 1 90 ? 21.219 12.684 -21.847 1.00 86.06 90 LEU A CA 1
ATOM 696 C C . LEU A 1 90 ? 21.238 13.247 -23.283 1.00 86.06 90 LEU A C 1
ATOM 698 O O . LEU A 1 90 ? 20.824 14.382 -23.507 1.00 86.06 90 LEU A O 1
ATOM 702 N N . SER A 1 91 ? 21.722 12.472 -24.258 1.00 86.75 91 SER A N 1
ATOM 703 C CA . SER A 1 91 ? 21.701 12.869 -25.670 1.00 86.75 91 SER A CA 1
ATOM 704 C C . SER A 1 91 ? 20.294 12.949 -26.255 1.00 86.75 91 SER A C 1
ATOM 706 O O . SER A 1 91 ? 20.074 13.780 -27.134 1.00 86.75 91 SER A O 1
ATOM 708 N N . ASP A 1 92 ? 19.367 12.135 -25.754 1.00 83.88 92 ASP A N 1
ATOM 709 C CA . ASP A 1 92 ? 17.999 12.004 -26.264 1.00 83.88 92 ASP A CA 1
ATOM 710 C C . ASP A 1 92 ? 17.101 13.130 -25.729 1.00 83.88 92 ASP A C 1
ATOM 712 O O . ASP A 1 92 ? 16.135 13.524 -26.373 1.00 83.88 92 ASP A O 1
ATOM 716 N N . LEU A 1 93 ? 17.479 13.735 -24.596 1.00 83.81 93 LEU A N 1
ATOM 717 C CA . LEU A 1 93 ? 16.779 14.866 -23.969 1.00 83.81 93 LEU A CA 1
ATOM 718 C C . LEU A 1 93 ? 16.896 16.194 -24.741 1.00 83.81 93 LEU A C 1
ATOM 720 O O . LEU A 1 93 ? 16.398 17.219 -24.285 1.00 83.81 93 LEU A O 1
ATOM 724 N N . LYS A 1 94 ? 17.586 16.215 -25.887 1.00 82.56 94 LYS A N 1
ATOM 725 C CA . LYS A 1 94 ? 17.779 17.426 -26.703 1.00 82.56 94 LYS A CA 1
ATOM 726 C C . LYS A 1 94 ? 16.564 17.776 -27.577 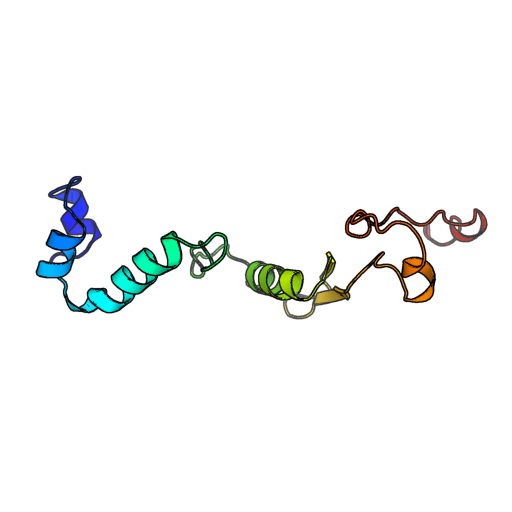1.00 82.56 94 LYS A C 1
ATOM 728 O O . LYS A 1 94 ? 16.565 18.849 -28.177 1.00 82.56 94 LYS A O 1
ATOM 733 N N . GLY A 1 95 ? 15.584 16.877 -27.684 1.00 75.88 95 GLY A N 1
ATOM 734 C CA . GLY A 1 95 ? 14.337 17.065 -28.433 1.00 75.88 95 GLY A CA 1
ATOM 735 C C . GLY A 1 95 ? 13.116 17.276 -27.533 1.00 75.88 95 GLY A C 1
ATOM 736 O O . GLY A 1 95 ? 13.248 17.533 -26.338 1.00 75.88 95 GLY A O 1
ATOM 737 N N . GLU A 1 96 ? 11.917 17.162 -28.109 1.00 76.56 96 GLU A N 1
ATOM 738 C CA . GLU A 1 96 ? 10.675 17.136 -27.329 1.00 76.56 96 GLU A CA 1
ATOM 739 C C . GLU A 1 96 ? 10.670 15.929 -26.382 1.00 76.56 96 GLU A C 1
ATOM 741 O O . GLU A 1 96 ? 10.934 14.795 -26.784 1.00 76.56 96 GLU A O 1
ATOM 746 N N . PHE A 1 97 ? 10.394 16.185 -25.104 1.00 71.94 97 PHE A N 1
ATOM 747 C CA . PHE A 1 97 ? 10.318 15.148 -24.085 1.00 71.94 97 PHE A CA 1
ATOM 748 C C . PHE A 1 97 ? 8.920 14.527 -24.089 1.00 71.94 97 PHE A C 1
ATOM 750 O O . PHE A 1 97 ? 7.967 15.165 -23.642 1.00 71.94 97 PHE A O 1
ATOM 757 N N . ASN A 1 98 ? 8.809 13.287 -24.565 1.00 71.75 98 ASN A N 1
ATOM 758 C CA . ASN A 1 98 ? 7.604 12.473 -24.409 1.00 71.75 98 ASN A CA 1
ATOM 759 C C . ASN A 1 98 ? 7.803 11.468 -23.266 1.00 71.75 98 ASN A C 1
ATOM 761 O O . ASN A 1 98 ? 8.809 10.759 -23.220 1.00 71.75 98 ASN A O 1
ATOM 765 N N . ASP A 1 99 ? 6.829 11.373 -22.361 1.00 72.81 99 ASP A N 1
ATOM 766 C CA . ASP A 1 99 ? 6.876 10.501 -21.173 1.00 72.81 99 ASP A CA 1
ATOM 767 C C . ASP A 1 99 ? 6.519 9.029 -21.490 1.00 72.81 99 ASP A C 1
ATOM 769 O O . ASP A 1 99 ? 6.099 8.254 -20.634 1.00 72.81 99 ASP A O 1
ATOM 773 N N . ASP A 1 100 ? 6.692 8.623 -22.750 1.00 75.25 100 ASP A N 1
ATOM 774 C CA . ASP A 1 100 ? 6.270 7.315 -23.270 1.00 75.25 100 ASP A CA 1
ATOM 775 C C . ASP A 1 100 ? 7.282 6.198 -22.966 1.00 75.25 100 ASP A C 1
ATOM 777 O O . ASP A 1 100 ? 7.030 5.018 -23.219 1.00 75.25 100 ASP A O 1
ATOM 781 N N . TRP A 1 101 ? 8.435 6.552 -22.392 1.00 77.50 101 TRP A N 1
ATOM 782 C CA . TRP A 1 101 ? 9.525 5.623 -22.092 1.00 77.50 101 TRP A CA 1
ATOM 783 C C . TRP A 1 101 ? 9.129 4.513 -21.108 1.00 77.50 101 TRP A C 1
ATOM 785 O O . TRP A 1 101 ? 9.774 3.465 -21.076 1.00 77.50 101 TRP A O 1
ATOM 795 N N . TYR A 1 102 ? 8.058 4.706 -20.331 1.00 74.38 102 TYR A N 1
ATOM 796 C CA . TYR A 1 102 ? 7.546 3.706 -19.394 1.00 74.38 102 TYR A CA 1
ATOM 797 C C . TYR A 1 102 ? 6.983 2.448 -20.087 1.00 74.38 102 TYR A C 1
ATOM 799 O O . TYR A 1 102 ? 6.864 1.397 -19.452 1.00 74.38 102 TYR A O 1
ATOM 807 N N . PHE A 1 103 ? 6.682 2.519 -21.390 1.00 74.44 103 PHE A N 1
ATOM 808 C CA . PHE A 1 103 ? 6.193 1.397 -22.196 1.00 74.44 103 PHE A CA 1
ATOM 809 C C . PHE A 1 103 ? 7.236 0.969 -23.242 1.00 74.44 103 PHE A C 1
ATOM 811 O O . PHE A 1 103 ? 7.113 1.308 -24.421 1.00 74.44 103 PHE A O 1
ATOM 818 N N . PRO A 1 104 ? 8.280 0.215 -22.849 1.00 69.56 104 PRO A N 1
ATOM 819 C CA . PRO A 1 104 ? 9.329 -0.181 -23.776 1.00 69.56 104 PRO A CA 1
ATOM 820 C C . PRO A 1 104 ? 8.781 -1.105 -24.873 1.00 69.56 104 PRO A C 1
ATOM 822 O O . PRO A 1 104 ? 8.144 -2.123 -24.593 1.00 69.56 104 PRO A O 1
ATOM 825 N N . VAL A 1 105 ? 9.073 -0.772 -26.131 1.00 71.62 105 VAL A N 1
ATOM 826 C CA . VAL A 1 105 ? 8.789 -1.636 -27.284 1.00 71.62 105 VAL A CA 1
ATOM 827 C C . VAL A 1 105 ? 9.676 -2.883 -27.263 1.00 71.62 105 VAL A C 1
ATOM 829 O O . VAL A 1 105 ? 10.838 -2.836 -26.851 1.00 71.62 105 VAL A O 1
ATOM 832 N N . ALA A 1 106 ? 9.130 -4.015 -27.714 1.00 75.81 106 ALA A N 1
ATOM 833 C CA . ALA A 1 106 ? 9.912 -5.236 -27.870 1.00 75.81 106 ALA A CA 1
ATOM 834 C C . ALA A 1 106 ? 11.037 -5.012 -28.902 1.00 75.81 106 ALA A C 1
ATOM 836 O O . ALA A 1 106 ? 10.784 -4.411 -29.950 1.00 75.81 106 ALA A O 1
ATOM 837 N N . PRO A 1 107 ? 12.270 -5.482 -28.637 1.00 75.50 107 PRO A N 1
ATOM 838 C CA . PRO A 1 107 ? 13.351 -5.369 -29.603 1.00 75.50 107 PRO A CA 1
ATOM 839 C C . PRO A 1 107 ? 13.020 -6.188 -30.854 1.00 75.50 107 PRO A C 1
ATOM 841 O O . PRO A 1 107 ? 12.553 -7.324 -30.762 1.00 75.50 107 PRO A O 1
ATOM 844 N N . VAL A 1 108 ? 13.293 -5.625 -32.030 1.00 81.69 108 VAL A N 1
ATOM 845 C CA . VAL A 1 108 ? 13.227 -6.378 -33.284 1.00 81.69 108 VAL A CA 1
ATOM 846 C C . VAL A 1 108 ? 14.455 -7.280 -33.336 1.00 81.69 108 VAL A C 1
ATOM 848 O O . VAL A 1 108 ? 15.581 -6.796 -33.459 1.00 81.69 108 VAL A O 1
ATOM 851 N N . LEU A 1 109 ? 14.249 -8.590 -33.197 1.00 79.81 109 LEU A N 1
ATOM 852 C CA . LEU A 1 109 ? 15.339 -9.553 -33.300 1.00 79.81 109 LEU A CA 1
ATOM 853 C C . LEU A 1 109 ? 15.799 -9.662 -34.764 1.00 79.81 109 LEU A C 1
ATOM 855 O O . LEU A 1 109 ? 14.959 -9.807 -35.657 1.00 79.81 109 LEU A O 1
ATOM 859 N N . PRO A 1 110 ? 17.115 -9.622 -35.036 1.00 76.81 110 PRO A N 1
ATOM 860 C CA . PRO A 1 110 ? 17.632 -9.994 -36.343 1.00 76.81 110 PRO A CA 1
ATOM 861 C C . PRO A 1 110 ? 17.288 -11.461 -36.639 1.00 76.81 110 PRO A C 1
ATOM 863 O O . PRO A 1 110 ? 17.384 -12.314 -35.756 1.00 76.81 110 PRO A O 1
ATOM 866 N N . ALA A 1 111 ? 16.926 -11.762 -37.890 1.00 71.12 111 ALA A N 1
ATOM 867 C CA . ALA A 1 111 ? 16.465 -13.087 -38.330 1.00 71.12 111 ALA A CA 1
ATOM 868 C C . ALA A 1 111 ? 17.433 -14.243 -37.994 1.00 71.12 111 ALA A C 1
ATOM 870 O O . ALA A 1 111 ? 17.020 -15.392 -37.887 1.00 71.12 111 ALA A O 1
ATOM 871 N N . THR A 1 112 ? 18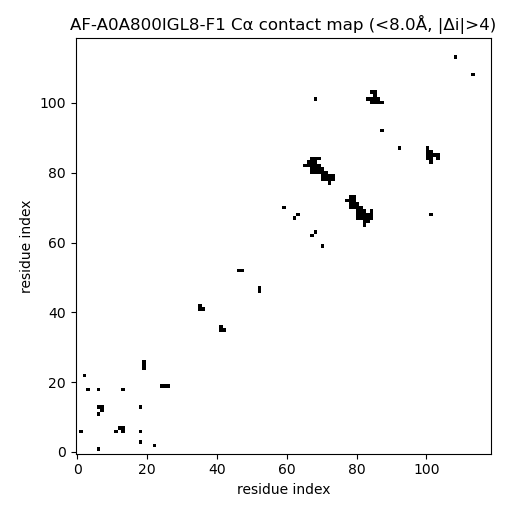.714 -13.944 -37.792 1.00 63.09 112 THR A N 1
ATOM 872 C CA . THR A 1 112 ? 19.768 -14.908 -37.465 1.00 63.09 112 THR A CA 1
ATOM 873 C C . THR A 1 112 ? 19.695 -15.492 -36.051 1.00 63.09 112 THR A C 1
ATOM 875 O O . THR A 1 112 ? 20.255 -16.559 -35.843 1.00 63.09 112 THR A O 1
ATOM 878 N N . LEU A 1 113 ? 19.005 -14.857 -35.094 1.00 56.72 113 LEU A N 1
ATOM 879 C CA . LEU A 1 113 ? 18.923 -15.338 -33.701 1.00 56.72 113 LEU A CA 1
ATOM 880 C C . LEU A 1 113 ? 17.668 -16.178 -33.400 1.00 56.72 113 LEU A C 1
ATOM 882 O O . LEU A 1 113 ? 17.555 -16.739 -32.318 1.00 56.72 113 LEU A O 1
ATOM 886 N N . GLN A 1 114 ? 16.728 -16.302 -34.344 1.00 50.50 114 GLN A N 1
ATOM 887 C CA . GLN A 1 114 ? 15.497 -17.084 -34.138 1.00 50.50 114 GLN A CA 1
ATOM 888 C C . GLN A 1 114 ? 15.706 -18.606 -34.236 1.00 50.50 114 GLN A C 1
ATOM 890 O O . GLN A 1 114 ? 14.816 -19.362 -33.856 1.00 50.50 114 GLN A O 1
ATOM 895 N N . ALA A 1 115 ? 16.858 -19.059 -34.741 1.00 49.75 115 ALA A N 1
ATOM 896 C CA . ALA A 1 115 ? 17.160 -20.478 -34.935 1.00 49.75 115 ALA A CA 1
ATOM 897 C C . ALA A 1 115 ? 17.728 -21.175 -33.682 1.00 49.75 115 ALA A C 1
ATOM 899 O O . ALA A 1 115 ? 17.697 -22.397 -33.624 1.00 49.75 115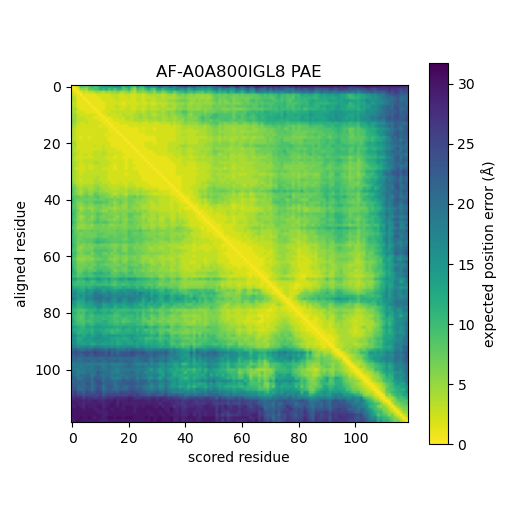 ALA A O 1
ATOM 900 N N . GLU A 1 116 ? 18.224 -20.428 -32.688 1.00 47.53 116 GLU A N 1
ATOM 901 C CA . GLU A 1 116 ? 18.936 -21.000 -31.528 1.00 47.53 116 GLU A CA 1
ATOM 902 C C . GLU A 1 116 ? 18.053 -21.195 -30.276 1.00 47.53 116 GLU A C 1
ATOM 904 O O . GLU A 1 116 ? 18.450 -21.908 -29.363 1.00 47.53 116 GLU A O 1
ATOM 909 N N . GLU A 1 117 ? 16.843 -20.622 -30.213 1.00 44.28 117 GLU A N 1
ATOM 910 C CA . GLU A 1 117 ? 15.934 -20.750 -29.048 1.00 44.28 117 GLU A CA 1
ATOM 911 C C . GLU A 1 117 ? 14.903 -21.899 -29.163 1.00 44.28 117 GLU A C 1
ATOM 913 O O . GLU A 1 117 ? 14.020 -22.017 -28.314 1.00 44.28 117 GLU A O 1
ATOM 918 N N . GLN A 1 118 ? 14.985 -22.747 -30.198 1.00 38.25 118 GLN A N 1
ATOM 919 C CA . GLN A 1 118 ? 14.078 -23.894 -30.401 1.00 38.25 118 GLN A CA 1
ATOM 920 C C . GLN A 1 118 ? 14.690 -25.271 -30.067 1.00 38.25 118 GLN A C 1
ATOM 922 O O . GLN A 1 118 ? 14.054 -26.283 -30.368 1.00 38.25 118 GLN A O 1
ATOM 927 N N . GLU A 1 119 ? 15.869 -25.329 -29.437 1.00 32.53 119 GLU A N 1
ATOM 928 C CA . GLU A 1 119 ? 16.513 -26.585 -28.998 1.00 32.53 119 GLU A CA 1
ATOM 929 C C . GLU A 1 119 ? 16.459 -26.792 -27.475 1.00 32.53 119 GLU A C 1
ATOM 931 O O . GLU A 1 119 ? 16.727 -25.829 -26.718 1.00 32.53 119 GLU A O 1
#